Protein AF-A0A9E1HX05-F1 (afdb_monomer_lite)

Sequence (97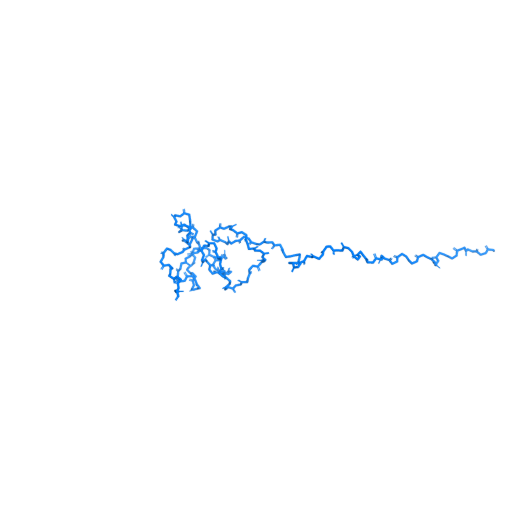 aa):
MNDLNLSGINLSPEEDDFAPYDPFGMADPSPCPCCTAEFPMPPHAGDICLVCGWEIDPEAESAPEQSSEANHGLSLSEAQMNFRAFGICDPSLRWNE

pLDDT: mean 83.16, std 19.55, range [37.38, 98.75]

Secondary structure (DSSP, 8-state):
-------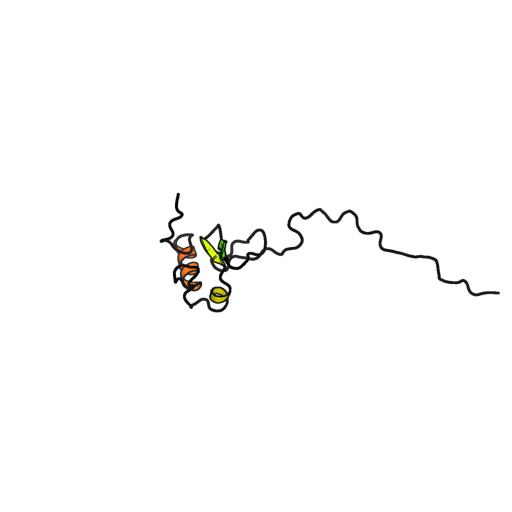---------TT----TTTT----B-TTT-PBPSSPPPTT-B-TTT--B--HHHHHSTTSBPTTTTT-BHHHHHHHHHHHSSS-TT-----

Foldseek 3Di:
DDDDDPDDDPPPPPPPPPPPPPVQPPADWDADLQQRDTDPHDDDQQDADPFARDGDDVVLVVPQCFFDVSRVGDGSVQLNVCCVVPRHSDPPDDDDD

Radius of gyration: 24.66 Å; chains: 1; bounding box: 82×46×36 Å

Structure (mmCIF, N/CA/C/O backbone):
data_AF-A0A9E1HX05-F1
#
_entry.id   AF-A0A9E1HX05-F1
#
loop_
_atom_site.group_PDB
_atom_site.id
_atom_site.type_symbol
_atom_site.label_atom_id
_atom_site.label_alt_id
_atom_site.label_comp_id
_atom_site.label_asym_id
_atom_site.label_entity_id
_atom_site.label_seq_id
_atom_site.pdbx_PDB_ins_code
_atom_site.Cartn_x
_atom_site.Cartn_y
_atom_site.Cartn_z
_atom_site.occupancy
_atom_site.B_iso_or_equiv
_atom_site.auth_seq_id
_atom_site.auth_comp_id
_atom_site.auth_asym_id
_atom_site.auth_atom_id
_atom_site.pdbx_PDB_model_num
ATOM 1 N N . MET A 1 1 ? 69.731 -33.282 -12.687 1.00 39.69 1 MET A N 1
ATOM 2 C CA . MET A 1 1 ? 68.968 -33.170 -13.947 1.00 39.69 1 MET A CA 1
ATOM 3 C C . MET A 1 1 ? 67.583 -32.751 -13.524 1.00 39.69 1 MET A C 1
ATOM 5 O O . MET A 1 1 ? 66.969 -33.473 -12.755 1.00 39.69 1 MET A O 1
ATOM 9 N N . ASN A 1 2 ? 67.274 -31.497 -13.835 1.00 37.38 2 ASN A N 1
ATOM 10 C CA . ASN A 1 2 ? 66.446 -30.613 -13.025 1.00 37.38 2 ASN A CA 1
ATOM 11 C C . ASN A 1 2 ? 64.955 -30.929 -13.076 1.00 37.38 2 ASN A C 1
ATOM 13 O O . ASN A 1 2 ? 64.427 -31.352 -14.102 1.00 37.38 2 ASN A O 1
ATOM 17 N N . ASP A 1 3 ? 64.328 -30.623 -11.947 1.00 43.53 3 ASP A N 1
ATOM 18 C CA . ASP A 1 3 ? 62.899 -30.598 -11.693 1.00 43.53 3 ASP A CA 1
ATOM 19 C C . ASP A 1 3 ? 62.162 -29.755 -12.744 1.00 43.53 3 ASP A C 1
ATOM 21 O O . ASP A 1 3 ? 62.540 -28.617 -13.041 1.00 43.53 3 ASP A O 1
ATOM 25 N N . LEU A 1 4 ? 61.109 -30.326 -13.333 1.00 51.03 4 LEU A N 1
ATOM 26 C CA . LEU A 1 4 ? 60.241 -29.624 -14.271 1.00 51.03 4 LEU A CA 1
ATOM 27 C C . LEU A 1 4 ? 59.386 -28.612 -13.499 1.00 51.03 4 LEU A C 1
ATOM 29 O O . LEU A 1 4 ? 58.505 -28.965 -12.720 1.00 51.03 4 LEU A O 1
ATOM 33 N N . ASN A 1 5 ? 59.698 -27.341 -13.730 1.00 44.75 5 ASN A N 1
ATOM 34 C CA . ASN A 1 5 ? 59.038 -26.162 -13.197 1.00 44.75 5 ASN A CA 1
ATOM 35 C C . ASN A 1 5 ? 57.554 -26.103 -13.622 1.00 44.75 5 ASN A C 1
ATOM 37 O O . ASN A 1 5 ? 57.246 -25.911 -14.799 1.00 44.75 5 ASN A O 1
ATOM 41 N N . LEU A 1 6 ? 56.638 -26.244 -12.658 1.00 51.97 6 LEU A N 1
ATOM 42 C CA . LEU A 1 6 ? 55.189 -26.064 -12.816 1.00 51.97 6 LEU A CA 1
ATOM 43 C C . LEU A 1 6 ? 54.814 -24.566 -12.818 1.00 51.97 6 LEU A C 1
ATOM 45 O O . LEU A 1 6 ? 54.044 -24.089 -11.990 1.00 51.97 6 LEU A O 1
ATOM 49 N N . SER A 1 7 ? 55.354 -23.799 -13.761 1.00 52.62 7 SER A N 1
ATOM 50 C CA . SER A 1 7 ? 54.942 -22.409 -13.990 1.00 52.62 7 SER A CA 1
ATOM 51 C C . SER A 1 7 ? 54.615 -22.222 -15.466 1.00 52.62 7 SER A C 1
ATOM 53 O O . SER A 1 7 ? 55.476 -21.837 -16.257 1.00 52.62 7 SER A O 1
ATOM 55 N N . GLY A 1 8 ? 53.391 -22.561 -15.874 1.00 54.47 8 GLY A N 1
ATOM 56 C CA . GLY A 1 8 ? 53.062 -22.471 -17.297 1.00 54.47 8 GLY A CA 1
ATOM 57 C C . GLY A 1 8 ? 51.626 -22.714 -17.730 1.00 54.47 8 GLY A C 1
ATOM 58 O O . GLY A 1 8 ? 51.401 -22.765 -18.932 1.00 54.47 8 GLY A O 1
ATOM 59 N N . ILE A 1 9 ? 50.653 -22.845 -16.826 1.00 50.03 9 ILE A N 1
ATOM 60 C CA . ILE A 1 9 ? 49.247 -22.864 -17.244 1.00 50.03 9 ILE A CA 1
ATOM 61 C C . ILE A 1 9 ? 48.498 -21.837 -16.406 1.00 50.03 9 ILE A C 1
ATOM 63 O O . ILE A 1 9 ? 48.049 -22.108 -15.296 1.00 50.03 9 ILE A O 1
ATOM 67 N N . ASN A 1 10 ? 48.455 -20.616 -16.931 1.00 49.16 10 ASN A N 1
ATOM 68 C CA . ASN A 1 10 ? 47.572 -19.570 -16.451 1.00 49.16 10 ASN A CA 1
ATOM 69 C C . ASN A 1 10 ? 46.172 -19.889 -16.989 1.00 49.16 10 ASN A C 1
ATOM 71 O O . ASN A 1 10 ? 45.850 -19.540 -18.119 1.00 49.16 10 ASN A O 1
ATOM 75 N N . LEU A 1 11 ? 45.382 -20.629 -16.212 1.00 53.34 11 LEU A N 1
ATOM 76 C CA . LEU A 1 11 ? 43.940 -20.714 -16.426 1.00 53.34 11 LEU A CA 1
ATOM 77 C C . LEU A 1 11 ? 43.323 -19.463 -15.792 1.00 53.34 11 LEU A C 1
ATOM 79 O O . LEU A 1 11 ? 42.766 -19.526 -14.698 1.00 53.34 11 LEU A O 1
ATOM 83 N N . SER A 1 12 ? 43.479 -18.310 -16.444 1.00 51.50 12 SER A N 1
ATOM 84 C CA . SER A 1 12 ? 42.546 -17.212 -16.210 1.00 51.50 12 SER A CA 1
ATOM 85 C C . SER A 1 12 ? 41.187 -17.695 -16.714 1.00 51.50 12 SER A C 1
ATOM 87 O O . SER A 1 12 ? 41.139 -18.172 -17.851 1.00 51.50 12 SER A O 1
ATOM 89 N N . PRO A 1 13 ? 40.110 -17.639 -15.915 1.00 55.03 13 PRO A N 1
ATOM 90 C CA . PRO A 1 13 ? 38.782 -17.874 -16.453 1.00 55.03 13 PRO A CA 1
ATOM 91 C C . PRO A 1 13 ? 38.574 -16.828 -17.546 1.00 55.03 13 PRO A C 1
ATOM 93 O O . PRO A 1 13 ? 38.566 -15.632 -17.265 1.00 55.03 13 PRO A O 1
ATOM 96 N N . GLU A 1 14 ? 38.533 -17.274 -18.798 1.00 52.47 14 GLU A N 1
ATOM 97 C CA . GLU A 1 14 ? 37.977 -16.463 -19.869 1.00 52.47 14 GLU A CA 1
ATOM 98 C C . GLU A 1 14 ? 36.559 -16.133 -19.416 1.00 52.47 14 GLU A C 1
ATOM 100 O O . GLU A 1 14 ? 35.769 -17.031 -19.121 1.00 52.47 14 GLU A O 1
ATOM 105 N N . GLU A 1 15 ? 36.324 -14.845 -19.197 1.00 50.69 15 GLU A N 1
ATOM 106 C CA . GLU A 1 15 ? 35.055 -14.318 -18.735 1.00 50.69 15 GLU A CA 1
ATOM 107 C C . GLU A 1 15 ? 33.962 -14.827 -19.678 1.00 50.69 15 GLU A C 1
ATOM 109 O O . GLU A 1 15 ? 34.061 -14.682 -20.897 1.00 50.69 15 GLU A O 1
ATOM 114 N N . ASP A 1 16 ? 32.958 -15.486 -19.099 1.00 50.19 16 ASP A N 1
ATOM 115 C CA . ASP A 1 16 ? 31.726 -15.892 -19.762 1.00 50.19 16 ASP A CA 1
ATOM 116 C C . ASP A 1 16 ? 31.072 -14.660 -20.413 1.00 50.19 16 ASP A C 1
ATOM 118 O O . ASP A 1 16 ? 30.232 -13.981 -19.822 1.00 50.19 16 ASP A O 1
ATOM 122 N N . ASP A 1 17 ? 31.423 -14.393 -21.669 1.00 54.88 17 ASP A N 1
ATOM 123 C CA . ASP A 1 17 ? 30.893 -13.316 -22.523 1.00 54.88 17 ASP A CA 1
ATOM 124 C C . ASP A 1 17 ? 29.419 -13.564 -22.945 1.00 54.88 17 ASP A C 1
ATOM 126 O O . ASP A 1 17 ? 28.889 -12.962 -23.878 1.00 54.88 17 ASP A O 1
ATOM 130 N N . PHE A 1 18 ? 28.743 -14.490 -22.258 1.00 58.50 18 PHE A N 1
ATOM 131 C CA . PHE A 1 18 ? 27.356 -14.912 -22.457 1.00 58.50 18 PHE A CA 1
ATOM 132 C C . PHE A 1 18 ? 26.538 -14.864 -21.162 1.00 58.50 18 PHE A C 1
ATOM 134 O O . PHE A 1 18 ? 25.540 -15.579 -21.043 1.00 58.50 18 PHE A O 1
ATOM 141 N N . ALA A 1 19 ? 26.892 -14.017 -20.192 1.00 60.16 19 ALA A N 1
ATOM 142 C CA . ALA A 1 19 ? 25.881 -13.615 -19.220 1.00 60.16 19 ALA A CA 1
ATOM 143 C C . ALA A 1 19 ? 24.697 -13.027 -20.020 1.00 60.16 19 ALA A C 1
ATOM 145 O O . ALA A 1 19 ? 24.899 -12.059 -20.761 1.00 60.16 19 ALA A O 1
ATOM 146 N N . PRO A 1 20 ? 23.490 -13.631 -19.978 1.00 66.44 20 PRO A N 1
ATOM 147 C CA . PRO A 1 20 ? 22.355 -13.080 -20.695 1.00 66.44 20 PRO A CA 1
ATOM 148 C C . PRO A 1 20 ? 22.181 -11.649 -20.206 1.00 66.44 20 PRO A C 1
ATOM 150 O O . PRO A 1 20 ? 22.183 -11.408 -19.001 1.00 66.44 20 PRO A O 1
ATOM 153 N N . TYR A 1 21 ? 22.091 -10.706 -21.143 1.00 62.00 21 TYR A N 1
ATOM 154 C CA . TYR A 1 21 ? 21.727 -9.338 -20.819 1.00 62.00 21 TYR A CA 1
ATOM 155 C C . TYR A 1 21 ? 20.398 -9.386 -20.062 1.00 62.00 21 TYR A C 1
ATOM 157 O O . TYR A 1 21 ? 19.345 -9.608 -20.659 1.00 62.00 21 TYR A O 1
ATOM 165 N N . ASP A 1 22 ? 20.482 -9.251 -18.743 1.00 66.25 22 ASP A N 1
ATOM 166 C CA . ASP A 1 22 ? 19.353 -9.047 -17.861 1.00 66.25 22 ASP A CA 1
ATOM 167 C C . ASP A 1 22 ? 19.239 -7.532 -17.662 1.00 66.25 22 ASP A C 1
ATOM 169 O O . ASP A 1 22 ? 19.954 -6.970 -16.827 1.00 66.25 22 ASP A O 1
ATOM 173 N N . PRO A 1 23 ? 18.400 -6.835 -18.452 1.00 64.25 23 PRO A N 1
ATOM 174 C CA . PRO A 1 23 ? 18.200 -5.396 -18.296 1.00 64.25 23 PRO A CA 1
ATOM 175 C C . PRO A 1 23 ? 17.677 -5.012 -16.906 1.00 64.25 23 PRO A C 1
ATOM 177 O O . PRO A 1 23 ? 17.714 -3.828 -16.573 1.00 64.25 23 PRO A O 1
ATOM 180 N N . PHE A 1 24 ? 17.194 -5.980 -16.118 1.00 63.22 24 PHE A N 1
ATOM 181 C CA . PHE A 1 24 ? 16.681 -5.795 -14.762 1.00 63.22 24 PHE A CA 1
ATOM 182 C C . PHE A 1 24 ? 17.676 -6.224 -13.676 1.00 63.22 24 PHE A C 1
ATOM 184 O O . PHE A 1 24 ? 17.385 -6.048 -12.498 1.00 63.22 24 PHE A O 1
ATOM 191 N N . GLY A 1 25 ? 18.849 -6.723 -14.081 1.00 60.22 25 GLY A N 1
ATOM 192 C CA . GLY A 1 25 ? 20.024 -6.979 -13.261 1.00 60.22 25 GLY A CA 1
ATOM 193 C C . GLY A 1 25 ? 19.742 -7.517 -11.864 1.00 60.22 25 GLY A C 1
ATOM 194 O O . GLY A 1 25 ? 19.804 -6.744 -10.918 1.00 60.22 25 GLY A O 1
ATOM 195 N N . MET A 1 26 ? 19.555 -8.832 -11.714 1.00 63.16 26 MET A N 1
ATOM 196 C CA . MET A 1 26 ? 19.744 -9.553 -10.434 1.00 63.16 26 MET A CA 1
ATOM 197 C C . MET A 1 26 ? 18.985 -8.974 -9.217 1.00 63.16 26 MET A C 1
ATOM 199 O O . MET A 1 26 ? 19.387 -9.205 -8.077 1.00 63.16 26 MET A O 1
ATOM 203 N N . ALA A 1 27 ? 17.930 -8.187 -9.426 1.00 66.38 27 ALA A N 1
ATOM 204 C CA . ALA A 1 27 ? 17.132 -7.622 -8.351 1.00 66.38 27 ALA A CA 1
ATOM 205 C C . ALA A 1 27 ? 15.930 -8.537 -8.116 1.00 66.38 27 ALA A C 1
ATOM 207 O O . ALA A 1 27 ? 15.057 -8.652 -8.975 1.00 66.38 27 ALA A O 1
ATOM 208 N N . ASP A 1 28 ? 15.903 -9.213 -6.968 1.00 74.81 28 ASP A N 1
ATOM 209 C CA . ASP A 1 28 ? 14.808 -10.123 -6.644 1.00 74.81 28 ASP A CA 1
ATOM 210 C C . ASP A 1 28 ? 13.491 -9.334 -6.533 1.00 74.81 28 ASP A C 1
ATOM 212 O O . ASP A 1 28 ? 13.440 -8.335 -5.809 1.00 74.81 28 ASP A O 1
ATOM 216 N N . PRO A 1 29 ? 12.417 -9.739 -7.232 1.00 79.00 29 PRO A N 1
ATOM 217 C CA . PRO A 1 29 ? 11.119 -9.095 -7.089 1.00 79.00 29 PRO A CA 1
ATOM 218 C C . PRO A 1 29 ? 10.671 -9.136 -5.624 1.00 79.00 29 PRO A C 1
ATOM 220 O O . PRO A 1 29 ? 10.852 -10.131 -4.922 1.00 79.00 29 PRO A O 1
ATOM 223 N N . SER A 1 30 ? 10.067 -8.042 -5.163 1.00 89.75 30 SER A N 1
ATOM 224 C CA . SER A 1 30 ? 9.548 -7.922 -3.799 1.00 89.75 30 SER A CA 1
ATOM 225 C C . SER A 1 30 ? 8.026 -7.761 -3.836 1.00 89.75 30 SER A C 1
ATOM 227 O O . SER A 1 30 ? 7.525 -7.017 -4.685 1.00 89.75 30 SER A O 1
ATOM 229 N N . PRO A 1 31 ? 7.258 -8.448 -2.971 1.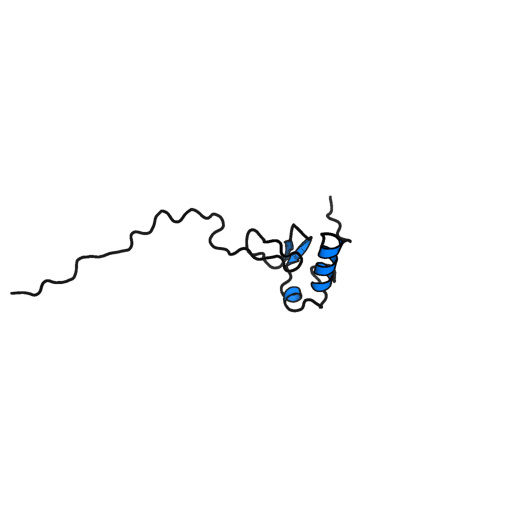00 95.94 31 PRO A N 1
ATOM 230 C CA . PRO A 1 31 ? 5.808 -8.322 -2.941 1.00 95.94 31 PRO A CA 1
ATOM 231 C C . PRO A 1 31 ? 5.366 -7.034 -2.240 1.00 95.94 31 PRO A C 1
ATOM 233 O O . PRO A 1 31 ? 5.941 -6.610 -1.242 1.00 95.94 31 PRO A O 1
ATOM 236 N N . CYS A 1 32 ? 4.268 -6.446 -2.707 1.00 97.88 32 CYS A N 1
ATOM 237 C CA . CYS A 1 32 ? 3.607 -5.359 -1.997 1.00 97.88 32 CYS A CA 1
ATOM 238 C C . CYS A 1 32 ? 3.104 -5.825 -0.618 1.00 97.88 32 CYS A C 1
ATOM 240 O O . CYS A 1 32 ? 2.367 -6.816 -0.553 1.00 97.88 32 CYS A O 1
ATOM 242 N N . PRO A 1 33 ? 3.384 -5.083 0.470 1.00 98.00 33 PRO A N 1
ATOM 243 C CA . PRO A 1 33 ? 2.937 -5.452 1.815 1.00 98.00 33 PRO A CA 1
ATOM 244 C C . PRO A 1 33 ? 1.408 -5.406 1.975 1.00 98.00 33 PRO A C 1
ATOM 246 O O . PRO A 1 33 ? 0.853 -6.061 2.857 1.00 98.00 33 PRO A O 1
ATOM 249 N N . CYS A 1 34 ? 0.703 -4.659 1.117 1.00 98.56 34 CYS A N 1
ATOM 250 C CA . CYS A 1 34 ? -0.755 -4.556 1.139 1.00 98.56 34 CYS A CA 1
ATOM 251 C C . CYS A 1 34 ? -1.436 -5.668 0.321 1.00 98.56 34 CYS A C 1
ATOM 253 O O . CYS A 1 34 ? -2.313 -6.369 0.826 1.00 98.56 34 CYS A O 1
ATOM 255 N N . CYS A 1 35 ? -1.070 -5.826 -0.955 1.00 98.19 35 CYS A N 1
ATOM 256 C CA . CYS A 1 35 ? -1.805 -6.690 -1.889 1.00 98.19 35 CYS A CA 1
ATOM 257 C C . CYS A 1 35 ? -1.055 -7.943 -2.340 1.00 98.19 35 CYS A C 1
ATOM 259 O O . CYS A 1 35 ? -1.624 -8.752 -3.070 1.00 98.19 35 CYS A O 1
ATOM 261 N N . THR A 1 36 ? 0.200 -8.122 -1.922 1.00 97.25 36 THR A N 1
ATOM 262 C CA . THR A 1 36 ? 1.096 -9.233 -2.294 1.00 97.25 36 THR A CA 1
ATOM 263 C C . THR A 1 36 ? 1.460 -9.337 -3.777 1.00 97.25 36 THR A C 1
ATOM 265 O O . THR A 1 36 ? 2.180 -10.255 -4.155 1.00 97.25 36 THR A O 1
ATOM 268 N N . ALA A 1 37 ? 1.020 -8.397 -4.621 1.00 96.69 37 ALA A N 1
ATOM 269 C CA . ALA A 1 37 ? 1.475 -8.332 -6.005 1.00 96.69 37 ALA A CA 1
ATOM 270 C C . ALA A 1 37 ? 2.974 -8.016 -6.056 1.00 96.69 37 ALA A C 1
ATOM 272 O O . ALA A 1 37 ? 3.447 -7.147 -5.321 1.00 96.69 37 ALA A O 1
ATOM 273 N N . GLU A 1 38 ? 3.706 -8.717 -6.917 1.00 94.38 38 GLU A N 1
ATOM 274 C CA . GLU A 1 38 ? 5.138 -8.502 -7.104 1.00 94.38 38 GLU A CA 1
ATOM 275 C C . GLU A 1 38 ? 5.402 -7.184 -7.829 1.00 94.38 38 GLU A C 1
ATOM 277 O O . GLU A 1 38 ? 4.753 -6.856 -8.829 1.00 94.38 38 GLU A O 1
ATOM 282 N N . PHE A 1 39 ? 6.387 -6.437 -7.340 1.00 91.25 39 PHE A N 1
ATOM 283 C CA . PHE A 1 39 ? 6.978 -5.362 -8.116 1.00 91.25 39 PHE A CA 1
ATOM 284 C C . PHE A 1 39 ? 7.989 -5.942 -9.120 1.00 91.25 39 PHE A C 1
ATOM 286 O O . PHE A 1 39 ? 8.746 -6.844 -8.759 1.00 91.25 39 PHE A O 1
ATOM 293 N N . PRO A 1 40 ? 8.066 -5.405 -10.356 1.00 86.12 40 PRO A N 1
ATOM 294 C CA . PRO A 1 40 ? 9.064 -5.833 -11.343 1.00 86.12 40 PRO A CA 1
ATOM 295 C C . PRO A 1 40 ? 10.519 -5.622 -10.898 1.00 86.12 40 PRO A C 1
ATOM 297 O O . PRO A 1 40 ? 11.423 -6.245 -11.440 1.00 86.12 40 PRO A O 1
ATOM 300 N N . MET A 1 41 ? 10.735 -4.717 -9.943 1.00 86.88 41 MET A N 1
ATOM 301 C CA . MET A 1 41 ? 11.996 -4.455 -9.250 1.00 86.88 41 MET A CA 1
ATOM 302 C C . MET A 1 41 ? 11.668 -4.144 -7.782 1.00 86.88 41 MET A C 1
ATOM 304 O O . MET A 1 41 ? 10.561 -3.669 -7.524 1.00 86.88 41 MET A O 1
ATOM 308 N N . PRO A 1 42 ? 12.583 -4.354 -6.822 1.00 89.94 42 PRO A N 1
ATOM 309 C CA . PRO A 1 42 ? 12.388 -3.915 -5.444 1.00 89.94 42 PRO A CA 1
ATOM 310 C C . PRO A 1 42 ? 11.932 -2.447 -5.376 1.00 89.94 42 PRO A C 1
ATOM 312 O O . PRO A 1 42 ? 12.607 -1.587 -5.951 1.00 89.94 42 PRO A O 1
ATOM 315 N N . PRO A 1 43 ? 10.806 -2.142 -4.709 1.00 94.25 43 PRO A N 1
ATOM 316 C CA . PRO A 1 43 ? 10.358 -0.768 -4.560 1.00 94.25 43 PRO A CA 1
ATOM 317 C C . PRO A 1 43 ? 11.200 -0.022 -3.518 1.00 94.25 43 PRO A C 1
ATOM 319 O O . PRO A 1 43 ? 11.772 -0.618 -2.602 1.00 94.25 43 PRO A O 1
ATOM 322 N N . HIS A 1 44 ? 11.223 1.299 -3.629 1.00 94.69 44 HIS A N 1
ATOM 323 C CA . HIS A 1 44 ? 11.753 2.215 -2.627 1.00 94.69 44 HIS A CA 1
ATOM 324 C C . HIS A 1 44 ? 10.616 2.783 -1.768 1.00 94.69 44 HIS A C 1
ATOM 326 O O . HIS A 1 44 ? 9.447 2.749 -2.150 1.00 94.69 44 HIS A O 1
ATOM 332 N N . ALA A 1 45 ? 10.961 3.346 -0.608 1.00 96.31 45 ALA A N 1
ATOM 333 C CA . ALA A 1 45 ? 10.000 4.103 0.191 1.00 96.31 45 ALA A CA 1
ATOM 334 C C . ALA A 1 45 ? 9.407 5.260 -0.636 1.00 96.31 45 ALA A C 1
ATOM 336 O O . ALA A 1 45 ? 10.150 5.986 -1.302 1.00 96.31 45 ALA A O 1
ATOM 337 N N . GLY A 1 46 ? 8.085 5.418 -0.593 1.00 96.38 46 GLY A N 1
ATOM 338 C CA . GLY A 1 46 ? 7.333 6.383 -1.399 1.00 96.38 46 GLY A CA 1
ATOM 339 C C . GLY A 1 46 ? 6.873 5.868 -2.770 1.00 96.38 46 GLY A C 1
ATOM 340 O O . GLY A 1 46 ? 6.056 6.521 -3.419 1.00 96.38 46 GLY A O 1
ATOM 341 N N . ASP A 1 47 ? 7.346 4.705 -3.233 1.00 96.81 47 ASP A N 1
ATOM 342 C CA . ASP A 1 47 ? 6.810 4.106 -4.459 1.00 96.81 47 ASP A CA 1
ATOM 343 C C . ASP A 1 47 ? 5.357 3.666 -4.240 1.00 96.81 47 ASP A C 1
ATOM 345 O O . ASP A 1 47 ? 5.012 3.097 -3.206 1.00 96.81 47 ASP A O 1
ATOM 349 N N . ILE A 1 48 ? 4.494 3.887 -5.233 1.00 96.38 48 ILE A N 1
ATOM 350 C CA . ILE A 1 48 ? 3.078 3.519 -5.142 1.00 96.38 48 ILE A CA 1
ATOM 351 C C . ILE A 1 48 ? 2.835 2.194 -5.866 1.00 96.38 48 ILE A C 1
ATOM 353 O O . ILE A 1 48 ? 3.127 2.039 -7.055 1.00 96.38 48 ILE A O 1
ATOM 357 N N . CYS A 1 49 ? 2.237 1.230 -5.167 1.00 96.94 49 CYS A N 1
ATOM 358 C CA . CYS A 1 49 ? 1.814 -0.029 -5.762 1.00 96.94 49 CYS A CA 1
ATOM 359 C C . CYS A 1 49 ? 0.696 0.211 -6.786 1.00 96.94 49 CYS A C 1
ATOM 361 O O . CYS A 1 49 ? -0.437 0.510 -6.418 1.00 96.94 49 CYS A O 1
ATOM 363 N N . LEU A 1 50 ? 0.967 -0.024 -8.070 1.00 94.06 50 LEU A N 1
ATOM 364 C CA . LEU A 1 50 ? -0.013 0.186 -9.148 1.00 94.06 50 LEU A CA 1
ATOM 365 C C . LEU A 1 50 ? -1.213 -0.779 -9.113 1.00 94.06 50 LEU A C 1
ATOM 367 O O . LEU A 1 50 ? -2.186 -0.572 -9.832 1.00 94.06 50 LEU A O 1
ATOM 371 N N . VAL A 1 51 ? -1.153 -1.835 -8.294 1.00 96.81 51 VAL A N 1
ATOM 372 C CA . VAL A 1 51 ? -2.252 -2.800 -8.135 1.00 96.81 51 VAL A CA 1
ATOM 373 C C . VAL A 1 51 ? -3.261 -2.339 -7.090 1.00 96.81 51 VAL A C 1
ATOM 375 O O . VAL A 1 51 ? -4.459 -2.493 -7.299 1.00 96.81 51 VAL A O 1
ATOM 378 N N . CYS A 1 52 ? -2.796 -1.793 -5.963 1.00 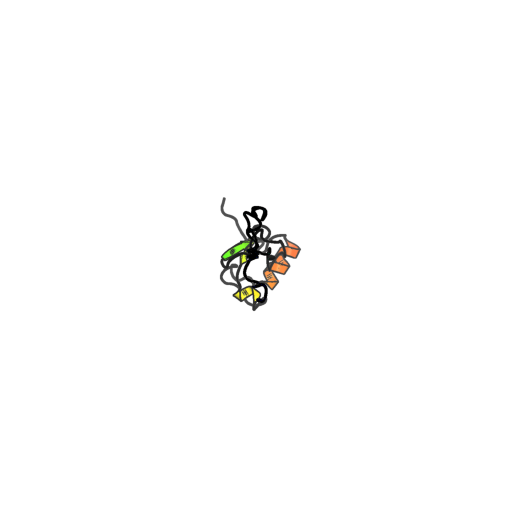97.62 52 CYS A N 1
ATOM 379 C CA . CYS A 1 52 ? -3.672 -1.464 -4.835 1.00 97.62 52 CYS A CA 1
ATOM 380 C C . CYS A 1 52 ? -3.643 0.002 -4.404 1.00 97.62 52 CYS A C 1
ATOM 382 O O . CYS A 1 52 ? -4.518 0.395 -3.647 1.00 97.62 52 CYS A O 1
ATOM 384 N N . GLY A 1 53 ? -2.683 0.803 -4.863 1.00 96.75 53 GLY A N 1
ATOM 385 C CA . GLY A 1 53 ? -2.524 2.211 -4.497 1.00 96.75 53 GLY A CA 1
ATOM 386 C C . GLY A 1 53 ? -1.762 2.473 -3.194 1.00 96.75 53 GLY A C 1
ATOM 387 O O . GLY A 1 53 ? -1.623 3.631 -2.828 1.00 96.75 53 GLY A O 1
ATOM 388 N N . TRP A 1 54 ? -1.275 1.443 -2.490 1.00 97.94 54 TRP A N 1
ATOM 389 C CA . TRP A 1 54 ? -0.480 1.619 -1.265 1.00 97.94 54 TRP A CA 1
ATOM 390 C C . TRP A 1 54 ? 0.876 2.258 -1.579 1.00 97.94 54 TRP A C 1
ATOM 392 O O . TRP A 1 54 ? 1.592 1.757 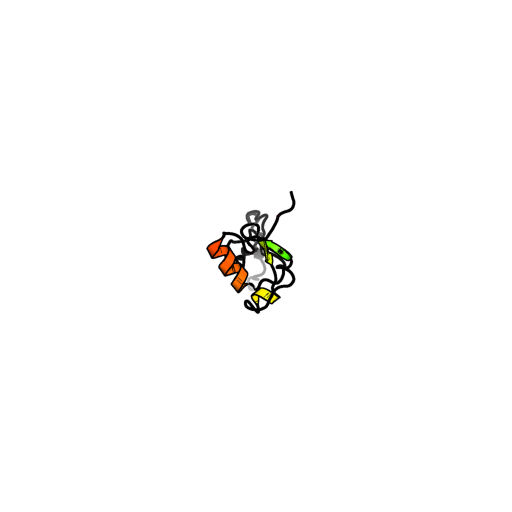-2.452 1.00 97.94 54 TRP A O 1
ATOM 402 N N . GLU A 1 55 ? 1.225 3.323 -0.865 1.00 97.88 55 GLU A N 1
ATOM 403 C CA . GLU A 1 55 ? 2.551 3.937 -0.877 1.00 97.88 55 GLU A CA 1
ATOM 404 C C . GLU A 1 55 ? 3.476 3.162 0.067 1.00 97.88 55 GLU A C 1
ATOM 406 O O . GLU A 1 55 ? 3.143 2.932 1.233 1.00 97.88 55 GLU A O 1
ATOM 411 N N . ILE A 1 56 ? 4.621 2.711 -0.443 1.00 98.00 56 ILE A N 1
ATOM 412 C CA . ILE A 1 56 ? 5.570 1.882 0.300 1.00 98.00 56 ILE A CA 1
ATOM 413 C C . ILE A 1 56 ? 6.139 2.680 1.471 1.00 98.00 56 ILE A C 1
ATOM 415 O O . ILE A 1 56 ? 6.860 3.661 1.295 1.00 98.00 56 ILE A O 1
ATOM 419 N N . ASP A 1 57 ? 5.814 2.213 2.671 1.00 97.81 57 ASP A N 1
ATOM 420 C CA . ASP A 1 57 ? 6.149 2.836 3.942 1.00 97.81 57 ASP A CA 1
ATOM 421 C C . ASP A 1 57 ? 6.767 1.768 4.864 1.00 97.81 57 ASP A C 1
ATOM 423 O O . ASP A 1 57 ? 6.038 0.984 5.486 1.00 97.81 57 ASP A O 1
ATOM 427 N N . PRO A 1 58 ? 8.110 1.715 4.959 1.00 96.62 58 PRO A N 1
ATOM 428 C CA . PRO A 1 58 ? 8.803 0.745 5.802 1.00 96.62 58 PRO A CA 1
ATOM 429 C C . PRO A 1 58 ? 8.441 0.846 7.290 1.00 96.62 58 PRO A C 1
ATOM 431 O O . PRO A 1 58 ? 8.525 -0.153 8.012 1.00 96.62 58 PRO A O 1
ATOM 434 N N . GLU A 1 59 ? 8.036 2.026 7.773 1.00 97.31 59 GLU A N 1
ATOM 435 C CA . GLU A 1 59 ? 7.606 2.192 9.162 1.00 97.31 59 GLU A CA 1
ATOM 436 C C . GLU A 1 59 ? 6.269 1.480 9.383 1.00 97.31 59 GLU A C 1
ATOM 438 O O . GLU A 1 59 ? 6.145 0.694 10.328 1.00 97.31 59 GLU A O 1
ATOM 443 N N . ALA A 1 60 ? 5.318 1.650 8.461 1.00 97.62 60 ALA A N 1
ATOM 444 C CA . ALA A 1 60 ? 4.038 0.943 8.483 1.00 97.62 60 ALA A CA 1
ATOM 445 C C . ALA A 1 60 ? 4.194 -0.580 8.322 1.00 97.62 60 ALA A C 1
ATOM 447 O O . ALA A 1 60 ? 3.460 -1.342 8.948 1.00 97.62 60 ALA A O 1
ATOM 448 N N . GLU A 1 61 ? 5.172 -1.054 7.546 1.00 95.81 61 GLU A N 1
ATOM 449 C CA . GLU A 1 61 ? 5.498 -2.487 7.457 1.00 95.81 61 GLU A CA 1
ATOM 450 C C . GLU A 1 61 ? 6.030 -3.048 8.782 1.00 95.81 61 GLU A C 1
ATOM 452 O O . GLU A 1 61 ? 5.669 -4.156 9.188 1.00 95.81 61 GLU A O 1
ATOM 457 N N . SER A 1 62 ? 6.861 -2.274 9.487 1.00 97.62 62 SER A N 1
ATOM 458 C CA . SER A 1 62 ? 7.394 -2.660 10.798 1.00 97.62 62 SER A CA 1
ATOM 459 C C . SER A 1 62 ? 6.344 -2.605 11.916 1.00 97.62 62 SER A C 1
ATOM 461 O O . SER A 1 62 ? 6.466 -3.314 12.919 1.00 97.62 62 SER A O 1
ATOM 463 N N . ALA A 1 63 ? 5.294 -1.797 11.737 1.00 98.12 63 ALA A N 1
ATOM 464 C CA . ALA A 1 63 ? 4.201 -1.635 12.683 1.00 98.12 63 ALA A CA 1
ATOM 465 C C . ALA A 1 63 ? 2.822 -1.587 11.993 1.00 98.12 63 ALA A C 1
ATOM 467 O O . ALA A 1 63 ? 2.204 -0.523 11.928 1.00 98.12 63 ALA A O 1
ATOM 468 N N . PRO A 1 64 ? 2.281 -2.746 11.568 1.00 98.12 64 PRO A N 1
ATOM 469 C CA . PRO A 1 64 ? 1.119 -2.807 10.675 1.00 98.12 64 PRO A CA 1
ATOM 470 C C . PRO A 1 64 ? -0.188 -2.210 11.202 1.00 98.12 64 PRO A C 1
ATOM 472 O O . PRO A 1 64 ? -1.089 -1.941 10.416 1.00 98.12 64 PRO A O 1
ATOM 475 N N . GLU A 1 65 ? -0.296 -2.017 12.516 1.00 98.50 65 GLU A N 1
ATOM 476 C CA . GLU A 1 65 ? -1.471 -1.446 13.188 1.00 98.50 65 GLU A CA 1
ATOM 477 C C . GLU A 1 65 ? -1.357 0.073 13.413 1.00 98.50 65 GLU A C 1
ATOM 479 O O . GLU A 1 65 ? -2.323 0.707 13.833 1.00 98.50 65 GLU A O 1
ATOM 484 N N . GLN A 1 66 ? -0.181 0.674 13.190 1.00 98.31 66 GLN A N 1
ATOM 485 C CA . GLN A 1 66 ? 0.012 2.119 13.330 1.00 98.31 66 GLN A CA 1
ATOM 486 C C . GLN A 1 66 ? -0.413 2.838 12.047 1.00 98.31 66 GLN A C 1
ATOM 488 O O . GLN A 1 66 ? -0.197 2.337 10.945 1.00 98.31 66 GLN A O 1
ATOM 493 N N . SER A 1 67 ? -1.021 4.017 12.192 1.00 97.94 67 SER A N 1
ATOM 494 C CA . SER A 1 67 ? -1.418 4.854 11.059 1.00 97.94 67 SER A CA 1
ATOM 495 C C . SER A 1 67 ? -0.192 5.376 10.312 1.00 97.94 67 SER A C 1
ATOM 497 O O . SER A 1 67 ? 0.688 5.974 10.932 1.00 97.94 67 SER A O 1
ATOM 499 N N . SER A 1 68 ? -0.177 5.218 8.993 1.00 97.94 68 SER A N 1
ATOM 500 C CA . SER A 1 68 ? 0.838 5.768 8.095 1.00 97.94 68 SER A CA 1
ATOM 501 C C . SER A 1 68 ? 0.437 7.169 7.634 1.00 97.94 68 SER A C 1
ATOM 503 O O . SER A 1 68 ? -0.649 7.359 7.082 1.00 97.94 68 SER A O 1
ATOM 505 N N . GLU A 1 69 ? 1.310 8.160 7.827 1.00 96.00 69 GLU A N 1
ATOM 506 C CA . GLU A 1 69 ? 1.086 9.511 7.289 1.00 96.00 69 GLU A CA 1
ATOM 507 C C . GLU A 1 69 ? 1.110 9.518 5.753 1.00 96.00 69 GLU A C 1
ATOM 509 O O . GLU A 1 69 ? 0.297 10.206 5.136 1.00 96.00 69 GLU A O 1
ATOM 514 N N . ALA A 1 70 ? 1.982 8.705 5.145 1.00 96.31 70 ALA A N 1
ATOM 515 C CA . ALA A 1 70 ? 2.075 8.538 3.694 1.00 96.31 70 ALA A CA 1
ATOM 516 C C . ALA A 1 70 ? 0.775 7.973 3.095 1.00 96.31 70 ALA A C 1
ATOM 518 O O . ALA A 1 70 ? 0.342 8.384 2.024 1.00 96.31 70 ALA A O 1
ATOM 519 N N . ASN A 1 71 ? 0.087 7.089 3.823 1.00 96.94 71 ASN A N 1
ATOM 520 C CA . ASN A 1 71 ? -1.143 6.441 3.363 1.00 96.94 71 ASN A CA 1
ATOM 521 C C . ASN A 1 71 ? -2.413 7.063 3.970 1.00 96.94 71 ASN A C 1
ATOM 523 O O . ASN A 1 71 ? -3.345 6.355 4.354 1.00 96.94 71 ASN A O 1
ATOM 527 N N . HIS A 1 72 ? -2.463 8.396 4.055 1.00 95.06 72 HIS A N 1
ATOM 528 C CA . HIS A 1 72 ? -3.645 9.169 4.476 1.00 95.06 72 HIS A CA 1
ATOM 529 C C . HIS A 1 72 ? -4.192 8.804 5.869 1.00 95.06 72 HIS A C 1
ATOM 531 O O . HIS A 1 72 ? -5.381 8.973 6.148 1.00 95.06 72 HIS A O 1
ATOM 537 N N . GLY A 1 73 ? -3.328 8.319 6.761 1.00 97.19 73 GLY A N 1
ATOM 538 C CA . GLY A 1 73 ? -3.686 7.912 8.117 1.00 97.19 73 GLY A CA 1
ATOM 539 C C . GLY A 1 73 ? -4.183 6.471 8.243 1.00 97.19 73 GLY A C 1
ATOM 540 O O . GLY A 1 73 ? -4.567 6.081 9.344 1.00 97.19 73 GLY A O 1
ATOM 541 N N . LEU A 1 74 ? -4.164 5.672 7.172 1.00 98.19 74 LEU A N 1
ATOM 542 C CA . LEU A 1 74 ? -4.468 4.242 7.246 1.00 98.19 74 LEU A CA 1
ATOM 543 C C . LEU A 1 74 ? -3.300 3.454 7.834 1.00 98.19 74 LEU A C 1
ATOM 545 O O . LEU A 1 74 ? -2.135 3.710 7.530 1.00 98.19 74 LEU A O 1
ATOM 549 N N . SER A 1 75 ? -3.618 2.444 8.633 1.00 98.69 75 SER A N 1
ATOM 550 C CA . SER A 1 75 ? -2.677 1.381 8.977 1.00 98.69 75 SER A CA 1
ATOM 551 C C . SER A 1 75 ? -2.537 0.367 7.836 1.00 98.69 75 SER A C 1
ATOM 553 O O . SER A 1 75 ? -3.432 0.214 6.995 1.00 98.69 75 SER A O 1
ATOM 555 N N . LEU A 1 76 ? -1.425 -0.373 7.806 1.00 98.75 76 LEU A N 1
ATOM 556 C CA . LEU A 1 76 ? -1.223 -1.429 6.808 1.00 98.75 76 LEU A CA 1
ATOM 557 C C . LEU A 1 76 ? -2.298 -2.523 6.927 1.00 98.75 76 LEU A C 1
ATOM 559 O O . LEU A 1 76 ? -2.795 -3.015 5.913 1.00 98.75 76 LEU A O 1
ATOM 563 N N . SER A 1 77 ? -2.705 -2.881 8.146 1.00 98.75 77 SER A N 1
ATOM 564 C CA . SER A 1 77 ? -3.776 -3.854 8.385 1.00 98.75 77 SER A CA 1
ATOM 565 C C . SER A 1 77 ? -5.126 -3.384 7.830 1.00 98.75 77 SER A C 1
ATOM 567 O O . SER A 1 77 ? -5.843 -4.173 7.206 1.00 98.75 77 SER A O 1
ATOM 569 N N . GLU A 1 78 ? -5.472 -2.102 7.984 1.00 98.75 78 GLU A N 1
ATOM 570 C CA . GLU A 1 78 ? -6.675 -1.519 7.372 1.00 98.75 78 GLU A CA 1
ATOM 571 C C . GLU A 1 78 ? -6.601 -1.543 5.847 1.00 98.75 78 GLU A C 1
ATOM 573 O O . GLU A 1 78 ? -7.550 -1.984 5.198 1.00 98.75 78 GLU A O 1
ATOM 578 N N . ALA A 1 79 ? -5.462 -1.166 5.268 1.00 98.62 79 ALA A N 1
ATOM 579 C CA . ALA A 1 79 ? -5.254 -1.221 3.825 1.00 98.62 79 ALA A CA 1
ATOM 580 C C . ALA A 1 79 ? -5.363 -2.644 3.259 1.00 98.62 79 ALA A C 1
ATOM 582 O O . ALA A 1 79 ? -6.010 -2.855 2.230 1.00 98.62 79 ALA A O 1
ATOM 583 N N . GLN A 1 80 ? -4.815 -3.647 3.948 1.00 98.75 80 GLN A N 1
ATOM 584 C CA . GLN A 1 80 ? -4.975 -5.055 3.575 1.00 98.75 80 GLN A CA 1
ATOM 585 C C . GLN A 1 80 ? -6.443 -5.500 3.628 1.00 98.75 80 GLN A C 1
ATOM 587 O O . GLN A 1 80 ? -6.905 -6.227 2.742 1.00 98.75 80 GLN A O 1
ATOM 592 N N . MET A 1 81 ? -7.196 -5.089 4.656 1.00 98.69 81 MET A N 1
ATOM 593 C CA . MET A 1 81 ? -8.635 -5.367 4.748 1.00 98.69 81 MET A CA 1
ATOM 594 C C . MET A 1 81 ? -9.409 -4.693 3.613 1.00 98.69 81 MET A C 1
ATOM 596 O O . MET A 1 81 ? -10.232 -5.344 2.965 1.00 98.69 81 MET A O 1
ATOM 600 N N . ASN A 1 82 ? -9.103 -3.431 3.326 1.00 98.56 82 ASN A N 1
ATOM 601 C CA . ASN A 1 82 ? -9.699 -2.682 2.229 1.00 98.56 82 ASN A CA 1
ATOM 602 C C . ASN A 1 82 ? -9.409 -3.344 0.884 1.00 98.56 82 ASN A C 1
ATOM 604 O O . ASN A 1 82 ? -10.335 -3.563 0.108 1.00 98.56 82 ASN A O 1
ATOM 608 N N . PHE A 1 83 ? -8.170 -3.765 0.629 1.00 98.50 83 PHE A N 1
ATOM 609 C CA . PHE A 1 83 ? -7.828 -4.444 -0.616 1.00 98.50 83 PHE A CA 1
ATOM 610 C C . PHE A 1 83 ? -8.605 -5.756 -0.777 1.00 98.50 83 PHE A C 1
ATOM 612 O O . PHE A 1 83 ? -9.165 -6.011 -1.842 1.00 98.50 83 PHE A O 1
ATOM 619 N N . ARG A 1 84 ? -8.729 -6.560 0.288 1.00 98.31 84 ARG A N 1
ATOM 620 C CA . ARG A 1 84 ? -9.538 -7.795 0.265 1.00 98.31 84 ARG A CA 1
ATOM 621 C C . ARG A 1 84 ? -11.018 -7.528 -0.026 1.00 98.31 84 ARG A C 1
ATOM 623 O O . ARG A 1 84 ? -11.668 -8.376 -0.630 1.00 98.31 84 ARG A O 1
ATOM 630 N N . ALA A 1 85 ? -11.550 -6.389 0.412 1.00 98.25 85 ALA A N 1
ATOM 631 C CA . ALA A 1 85 ? -12.958 -6.035 0.245 1.00 98.25 85 ALA A CA 1
ATOM 632 C C . ALA A 1 85 ? -13.263 -5.308 -1.079 1.00 98.25 85 ALA A C 1
ATOM 634 O O . ALA A 1 85 ? -14.326 -5.520 -1.660 1.00 98.25 85 ALA A O 1
ATOM 635 N N . PHE A 1 86 ? -12.349 -4.459 -1.551 1.00 97.38 86 PHE A N 1
ATOM 636 C CA . PHE A 1 86 ? -12.602 -3.470 -2.605 1.00 97.38 86 PHE A CA 1
ATOM 637 C C . PHE A 1 86 ? -11.595 -3.509 -3.762 1.00 97.38 86 PHE A C 1
ATOM 639 O O . PHE A 1 86 ? -11.829 -2.865 -4.781 1.00 97.38 86 PHE A O 1
ATOM 646 N N . GLY A 1 87 ? -10.483 -4.237 -3.633 1.00 96.50 87 GLY A N 1
ATOM 647 C CA . GLY A 1 87 ? -9.407 -4.262 -4.631 1.00 96.50 87 GLY A CA 1
ATOM 648 C C . GLY A 1 87 ? -8.509 -3.018 -4.634 1.00 96.50 87 GLY A C 1
ATOM 649 O O . GLY A 1 87 ? -7.684 -2.876 -5.528 1.00 96.50 87 GLY A O 1
ATOM 650 N N . ILE A 1 88 ? -8.637 -2.134 -3.641 1.00 97.56 88 ILE A N 1
ATOM 651 C CA . ILE A 1 88 ? -7.827 -0.919 -3.460 1.00 97.56 88 ILE A CA 1
ATOM 652 C C . ILE A 1 88 ? -7.515 -0.728 -1.966 1.00 97.56 88 ILE A C 1
ATOM 654 O O . ILE A 1 88 ? -8.326 -1.115 -1.124 1.00 97.56 88 ILE A O 1
ATOM 658 N N . CYS A 1 89 ? -6.347 -0.178 -1.627 1.00 97.88 89 CYS A N 1
ATOM 659 C CA . CYS A 1 89 ? -5.900 0.022 -0.242 1.00 97.88 89 CYS A CA 1
ATOM 660 C C . CYS A 1 89 ? -6.746 1.068 0.503 1.00 97.88 89 CYS A C 1
ATOM 662 O O . CYS A 1 89 ? -6.991 0.932 1.699 1.00 97.88 89 CYS A O 1
ATOM 664 N N . ASP A 1 90 ? -7.247 2.070 -0.215 1.00 97.12 90 ASP A N 1
ATOM 665 C CA . ASP A 1 90 ? -8.136 3.104 0.294 1.00 97.12 90 ASP A CA 1
ATOM 666 C C . ASP A 1 90 ? -9.283 3.314 -0.710 1.00 97.12 90 ASP A C 1
ATOM 668 O O . ASP A 1 90 ? -9.075 3.871 -1.790 1.00 97.12 90 ASP A O 1
ATOM 672 N N . PRO A 1 91 ? -10.513 2.879 -0.387 1.00 95.69 91 PRO A N 1
ATOM 673 C CA . PRO A 1 91 ? -11.683 3.052 -1.250 1.00 95.69 91 PRO A CA 1
ATOM 674 C C . PRO A 1 91 ? -12.070 4.514 -1.498 1.00 95.69 91 PRO A C 1
ATOM 676 O O . PRO A 1 91 ? -12.904 4.790 -2.364 1.00 95.69 91 PRO A O 1
ATOM 679 N N . SER A 1 92 ? -11.516 5.447 -0.723 1.00 93.25 92 SER A N 1
ATOM 680 C CA . SER A 1 92 ? -11.723 6.880 -0.891 1.00 93.25 92 SER A CA 1
ATOM 681 C C . SER A 1 92 ? -10.726 7.533 -1.851 1.00 93.25 92 SER A C 1
ATOM 683 O O . SER A 1 92 ? -10.995 8.658 -2.286 1.00 93.25 92 SER A O 1
ATOM 685 N N . LEU A 1 93 ? -9.645 6.835 -2.242 1.00 88.69 93 LEU A N 1
ATOM 686 C CA . LEU A 1 93 ? -8.640 7.350 -3.175 1.00 88.69 93 LEU A CA 1
ATOM 687 C C . LEU A 1 93 ? -9.290 7.843 -4.468 1.00 88.69 93 LEU A C 1
ATOM 689 O O . LEU A 1 93 ? -10.056 7.147 -5.141 1.00 88.69 93 LEU A O 1
ATOM 693 N N . ARG A 1 94 ? -8.934 9.072 -4.834 1.00 80.56 94 ARG A N 1
ATOM 694 C CA . ARG A 1 94 ? -9.282 9.698 -6.105 1.00 80.56 94 ARG A CA 1
ATOM 695 C C . ARG A 1 94 ? -7.984 9.968 -6.849 1.00 80.56 94 ARG A C 1
ATOM 697 O O . ARG A 1 94 ? -7.248 10.882 -6.493 1.00 80.56 94 ARG A O 1
ATOM 704 N N . TRP A 1 95 ? -7.708 9.175 -7.877 1.00 68.88 95 TRP A N 1
ATOM 705 C CA . TRP A 1 95 ? -6.691 9.533 -8.858 1.00 68.88 95 TRP A CA 1
ATOM 706 C C . TRP A 1 95 ? -7.197 10.777 -9.590 1.00 68.88 95 TRP A C 1
ATOM 708 O O . TRP A 1 95 ? -8.295 10.752 -10.145 1.00 68.88 95 TRP A O 1
ATOM 718 N N . ASN A 1 96 ? -6.462 11.884 -9.511 1.00 66.88 96 ASN A N 1
ATOM 719 C CA . ASN A 1 96 ? -6.820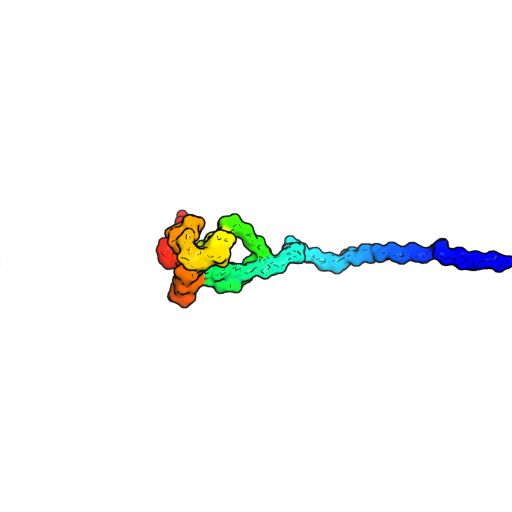 13.083 -10.262 1.00 66.88 96 ASN A CA 1
ATOM 720 C C . ASN A 1 96 ? -6.670 12.778 -11.765 1.00 66.88 96 ASN A C 1
ATOM 722 O O . ASN A 1 96 ? -5.620 12.280 -12.170 1.00 66.88 96 ASN A O 1
ATOM 726 N N . GLU A 1 97 ? -7.724 13.038 -12.548 1.00 51.56 97 GLU A N 1
ATOM 727 C CA . GLU A 1 97 ? -7.724 12.945 -14.021 1.00 51.56 97 GLU A CA 1
ATOM 728 C C . GLU A 1 97 ? -6.952 14.097 -14.680 1.00 51.56 97 GLU A C 1
ATOM 730 O O . GLU A 1 97 ? -7.022 15.239 -14.162 1.00 51.56 97 GLU A O 1
#